Protein AF-A0A9D7M209-F1 (afdb_monomer_lite)

Radius of gyration: 12.23 Å; chains: 1; bounding box: 39×22×30 Å

pLDDT: mean 94.32, std 10.19, range [43.59, 98.62]

Sequence (82 aa):
MMRQEGFTQLDNSNPKLALEIFELNVIAYPESAKAIQGLAEGYMETENELALKYFKESLRLNSDNPFVNDMIGKLTSEYAIC

Structure (mmCIF, N/CA/C/O backbone):
data_AF-A0A9D7M209-F1
#
_entry.id   AF-A0A9D7M209-F1
#
loop_
_atom_site.group_PDB
_atom_site.id
_atom_site.type_symbol
_atom_site.label_atom_id
_atom_site.label_alt_id
_atom_site.label_comp_id
_atom_site.label_asym_id
_atom_site.label_entity_id
_atom_site.label_seq_id
_atom_site.pdbx_PDB_ins_code
_atom_site.Cartn_x
_atom_site.Cartn_y
_atom_site.Cartn_z
_atom_site.occupancy
_atom_site.B_iso_or_equiv
_atom_site.auth_seq_id
_atom_site.auth_comp_id
_atom_site.auth_asym_id
_atom_site.auth_atom_id
_atom_site.pdbx_PDB_model_num
ATOM 1 N N . MET A 1 1 ? 13.087 0.266 0.873 1.00 84.31 1 MET A N 1
ATOM 2 C CA . MET A 1 1 ? 13.361 1.188 1.991 1.00 84.31 1 MET A CA 1
ATOM 3 C C . MET A 1 1 ? 12.151 2.075 2.258 1.00 84.31 1 MET A C 1
ATOM 5 O O . MET A 1 1 ? 11.448 1.761 3.200 1.00 84.31 1 MET A O 1
ATOM 9 N N . MET A 1 2 ? 11.806 3.047 1.397 1.00 92.25 2 MET A N 1
ATOM 10 C CA . MET A 1 2 ? 10.667 3.962 1.646 1.00 92.25 2 MET A CA 1
ATOM 11 C C . MET A 1 2 ? 9.330 3.246 1.871 1.00 92.25 2 MET A C 1
ATOM 13 O O . MET A 1 2 ? 8.675 3.494 2.870 1.00 92.25 2 MET A O 1
ATOM 17 N N . ARG A 1 3 ? 8.957 2.284 1.011 1.00 93.88 3 ARG A N 1
ATOM 18 C CA . ARG A 1 3 ? 7.720 1.505 1.215 1.00 93.88 3 ARG A CA 1
ATOM 19 C C . ARG A 1 3 ? 7.671 0.816 2.587 1.00 93.88 3 ARG A C 1
ATOM 21 O O . ARG A 1 3 ? 6.627 0.815 3.214 1.00 93.88 3 ARG A O 1
ATOM 28 N N . GLN A 1 4 ? 8.777 0.222 3.036 1.00 97.25 4 GLN A N 1
ATOM 29 C CA . GLN A 1 4 ? 8.829 -0.462 4.333 1.00 97.25 4 GLN A CA 1
ATOM 30 C C . GLN A 1 4 ? 8.678 0.532 5.485 1.00 97.25 4 GLN A C 1
ATOM 32 O O . GLN A 1 4 ? 7.886 0.283 6.381 1.00 97.25 4 GLN A O 1
ATOM 37 N N . GLU A 1 5 ? 9.385 1.660 5.415 1.00 97.81 5 GLU A N 1
ATOM 38 C CA . GLU A 1 5 ? 9.290 2.725 6.416 1.00 97.81 5 GLU A CA 1
ATOM 39 C C . GLU A 1 5 ? 7.871 3.301 6.496 1.00 97.81 5 GLU A C 1
ATOM 41 O O . GLU A 1 5 ? 7.353 3.494 7.589 1.00 97.81 5 GLU A O 1
ATOM 46 N N . GLY A 1 6 ? 7.196 3.483 5.356 1.00 97.88 6 GLY A N 1
ATOM 47 C CA . GLY A 1 6 ? 5.790 3.886 5.332 1.00 97.88 6 GLY A CA 1
ATOM 48 C C . GLY A 1 6 ? 4.898 2.924 6.125 1.00 97.88 6 GLY A C 1
ATOM 49 O O . GLY A 1 6 ? 4.145 3.368 6.985 1.00 97.88 6 GLY A O 1
ATOM 50 N N . PHE A 1 7 ? 5.042 1.606 5.930 1.00 97.88 7 PHE A N 1
ATOM 51 C CA . PHE A 1 7 ? 4.308 0.619 6.739 1.00 97.88 7 PHE A CA 1
ATOM 52 C C . PHE A 1 7 ? 4.701 0.646 8.215 1.00 97.88 7 PHE A C 1
ATOM 54 O O . PHE A 1 7 ? 3.824 0.580 9.064 1.00 97.88 7 PHE A O 1
ATOM 61 N N . THR A 1 8 ? 5.984 0.825 8.539 1.00 98.38 8 THR A N 1
ATOM 62 C CA . THR A 1 8 ? 6.420 0.998 9.933 1.00 98.38 8 THR A CA 1
ATOM 63 C C . THR A 1 8 ? 5.735 2.195 10.598 1.00 98.38 8 THR A C 1
ATOM 65 O O . THR A 1 8 ? 5.386 2.129 11.774 1.00 98.38 8 THR A O 1
ATOM 68 N N . GLN A 1 9 ? 5.489 3.282 9.865 1.00 98.25 9 GLN A N 1
ATOM 69 C CA . GLN A 1 9 ? 4.740 4.419 10.398 1.00 98.25 9 GLN A CA 1
ATOM 70 C C . GLN A 1 9 ? 3.241 4.132 10.543 1.00 98.25 9 GLN A C 1
ATOM 72 O O . GLN A 1 9 ? 2.650 4.598 11.515 1.00 98.25 9 GLN A O 1
ATOM 77 N N . LEU A 1 10 ? 2.637 3.327 9.661 1.00 97.56 10 LEU A N 1
ATOM 78 C CA . LEU A 1 10 ? 1.267 2.835 9.869 1.00 97.56 10 LEU A CA 1
ATOM 79 C C . LEU A 1 10 ? 1.165 1.984 11.141 1.00 97.56 10 LEU A C 1
ATOM 81 O O . LEU A 1 10 ? 0.311 2.256 11.981 1.00 97.56 10 LEU A O 1
ATOM 85 N N . ASP A 1 11 ? 2.090 1.040 11.338 1.00 97.50 11 ASP A N 1
ATOM 86 C CA . ASP A 1 11 ? 2.145 0.188 12.536 1.00 97.50 11 ASP A CA 1
ATOM 87 C C . ASP A 1 11 ? 2.300 1.021 13.823 1.00 97.50 11 ASP A C 1
ATOM 89 O O . ASP A 1 11 ? 1.737 0.695 14.869 1.00 97.50 11 ASP A O 1
ATOM 93 N N . ASN A 1 12 ? 3.016 2.145 13.737 1.00 97.75 12 ASN A N 1
ATOM 94 C CA . ASN A 1 12 ? 3.188 3.105 14.828 1.00 97.75 12 ASN A CA 1
ATOM 95 C C . ASN A 1 12 ? 2.017 4.097 14.982 1.00 97.75 12 ASN A C 1
ATOM 97 O O . ASN A 1 12 ? 2.142 5.059 15.738 1.00 97.75 12 ASN A O 1
ATOM 101 N N . SER A 1 13 ? 0.885 3.889 14.296 1.00 96.62 13 SER A N 1
ATOM 102 C CA . SER A 1 13 ? -0.288 4.781 14.315 1.00 96.62 13 SER A CA 1
ATOM 103 C C . SER A 1 13 ? 0.003 6.215 13.839 1.00 96.62 13 SER A C 1
ATOM 105 O O . SER A 1 13 ? -0.637 7.170 14.282 1.00 96.62 13 SER A O 1
ATOM 107 N N . ASN A 1 14 ? 0.944 6.371 12.902 1.00 97.38 14 ASN A N 1
ATOM 108 C CA . ASN A 1 14 ? 1.343 7.647 12.299 1.00 97.38 14 ASN A CA 1
ATOM 109 C C . ASN A 1 14 ? 0.957 7.724 10.804 1.00 97.38 14 ASN A C 1
ATOM 111 O O . ASN A 1 14 ? 1.838 7.873 9.947 1.00 97.38 14 ASN A O 1
ATOM 115 N N . PRO A 1 15 ? -0.342 7.677 10.446 1.00 95.81 15 PRO A N 1
ATOM 116 C CA . PRO A 1 15 ? -0.776 7.597 9.049 1.00 95.81 15 PRO A CA 1
ATOM 117 C C . PRO A 1 15 ? -0.358 8.810 8.213 1.00 95.81 15 PRO A C 1
ATOM 119 O O . PRO A 1 15 ? -0.005 8.666 7.047 1.00 95.81 15 PRO A O 1
ATOM 122 N N . LYS A 1 16 ? -0.295 10.004 8.816 1.00 96.50 16 LYS A N 1
ATOM 123 C CA . LYS A 1 16 ? 0.163 11.212 8.119 1.00 96.50 16 LYS A CA 1
ATOM 124 C C . LYS A 1 16 ? 1.613 11.090 7.635 1.00 96.50 16 LYS A C 1
ATOM 126 O O . LYS A 1 16 ? 1.896 11.381 6.479 1.00 96.50 16 LYS A O 1
ATOM 131 N N . LEU A 1 17 ? 2.521 10.645 8.506 1.00 97.75 17 LEU A N 1
ATOM 132 C CA . LEU A 1 17 ? 3.931 10.488 8.139 1.00 97.75 17 LEU A CA 1
ATOM 133 C C . LEU A 1 17 ? 4.113 9.340 7.138 1.00 97.75 17 LEU A C 1
ATOM 135 O O . LEU A 1 17 ? 4.902 9.457 6.205 1.00 97.75 17 LEU A O 1
ATOM 139 N N . ALA A 1 18 ? 3.355 8.253 7.300 1.00 98.44 18 ALA A N 1
ATOM 140 C CA . ALA A 1 18 ? 3.345 7.160 6.336 1.00 98.44 18 ALA A CA 1
ATOM 141 C C . ALA A 1 18 ? 2.964 7.646 4.929 1.00 98.44 18 ALA A C 1
ATOM 143 O O . ALA A 1 18 ? 3.667 7.328 3.969 1.00 98.44 18 ALA A O 1
ATOM 144 N N . LEU A 1 19 ? 1.904 8.456 4.813 1.00 98.31 19 LEU A N 1
ATOM 145 C CA . LEU A 1 19 ? 1.476 9.053 3.547 1.00 98.31 19 LEU A CA 1
ATOM 146 C C . LEU A 1 19 ? 2.571 9.920 2.925 1.00 98.31 19 LEU A C 1
ATOM 148 O O . LEU A 1 19 ? 2.898 9.707 1.762 1.00 98.31 19 LEU A O 1
ATOM 152 N N . GLU A 1 20 ? 3.211 10.804 3.696 1.00 98.25 20 GLU A N 1
ATOM 153 C CA . GLU A 1 20 ? 4.330 11.623 3.202 1.00 98.25 20 GLU A CA 1
ATOM 154 C C . GLU A 1 20 ? 5.466 10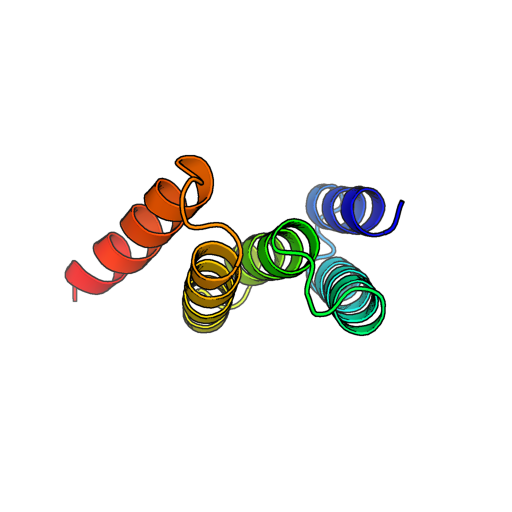.742 2.638 1.00 98.25 20 GLU A C 1
ATOM 156 O O . GLU A 1 20 ? 5.996 10.999 1.556 1.00 98.25 20 GLU A O 1
ATOM 161 N N . ILE A 1 21 ? 5.811 9.641 3.317 1.00 98.56 21 ILE A N 1
ATOM 162 C CA . ILE A 1 21 ? 6.834 8.695 2.842 1.00 98.56 21 ILE A CA 1
ATOM 163 C C . ILE A 1 21 ? 6.390 7.974 1.562 1.00 98.56 21 ILE A C 1
ATOM 165 O O . ILE A 1 21 ? 7.196 7.783 0.643 1.00 98.56 21 ILE A O 1
ATOM 169 N N . PHE A 1 22 ? 5.130 7.544 1.486 1.00 98.62 22 PHE A N 1
ATOM 170 C CA . PHE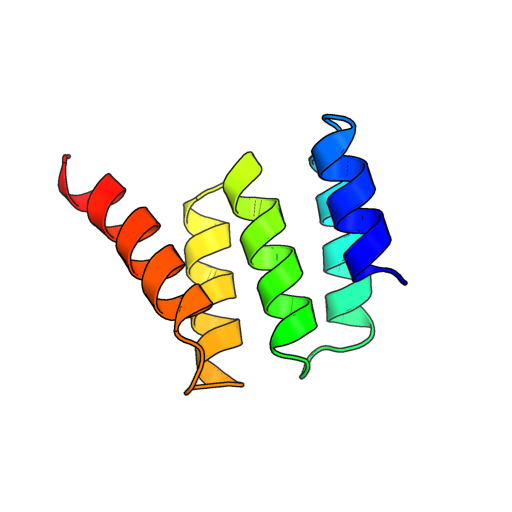 A 1 22 ? 4.602 6.879 0.300 1.00 98.62 22 PHE A CA 1
ATOM 171 C C . PHE A 1 22 ? 4.523 7.826 -0.902 1.00 98.62 22 PHE A C 1
ATOM 173 O O . PHE A 1 22 ? 4.889 7.419 -2.005 1.00 98.62 22 PHE A O 1
ATOM 180 N N . GLU A 1 23 ? 4.132 9.084 -0.699 1.00 98.38 23 GLU A N 1
ATOM 181 C CA . GLU A 1 23 ? 4.126 10.126 -1.730 1.00 98.38 23 GLU A CA 1
ATOM 182 C C . GLU A 1 23 ? 5.536 10.370 -2.273 1.00 98.38 23 GLU A C 1
ATOM 184 O O . GLU A 1 23 ? 5.739 10.337 -3.488 1.00 98.38 23 GLU A O 1
ATOM 189 N N . LEU A 1 24 ? 6.540 10.506 -1.399 1.00 98.44 24 LEU A N 1
ATOM 190 C CA . LEU A 1 24 ? 7.943 10.622 -1.816 1.00 98.44 24 LEU A CA 1
ATOM 191 C C . LEU A 1 24 ? 8.406 9.405 -2.625 1.00 98.44 24 LEU A C 1
ATOM 193 O O . LEU A 1 24 ? 9.145 9.546 -3.601 1.00 98.44 24 LEU A O 1
ATOM 197 N N . ASN A 1 25 ? 7.947 8.208 -2.260 1.00 98.38 25 ASN A N 1
ATOM 198 C CA . ASN A 1 25 ? 8.259 6.989 -2.997 1.00 98.38 25 ASN A CA 1
ATOM 199 C C . ASN A 1 25 ? 7.602 6.967 -4.389 1.00 98.38 25 ASN A C 1
ATOM 201 O O . ASN A 1 25 ? 8.221 6.494 -5.338 1.00 98.38 25 ASN A O 1
ATOM 205 N N . VAL A 1 26 ? 6.384 7.494 -4.538 1.00 98.44 26 VAL A N 1
ATOM 206 C CA . VAL A 1 26 ? 5.731 7.658 -5.849 1.00 98.44 26 VAL A CA 1
ATOM 207 C C . VAL A 1 26 ? 6.432 8.731 -6.680 1.00 98.44 26 VAL A C 1
ATOM 209 O O . VAL A 1 26 ? 6.687 8.501 -7.855 1.00 98.44 26 VAL A O 1
ATOM 212 N N . ILE A 1 27 ? 6.833 9.856 -6.082 1.00 98.12 27 ILE A N 1
ATOM 213 C CA . ILE A 1 27 ? 7.605 10.905 -6.770 1.00 98.12 27 ILE A CA 1
ATOM 214 C C . ILE A 1 27 ? 8.934 10.349 -7.301 1.00 98.12 27 ILE A C 1
ATOM 216 O O . ILE A 1 27 ? 9.323 10.644 -8.429 1.00 98.12 27 ILE A O 1
ATOM 220 N N . ALA A 1 28 ? 9.625 9.528 -6.506 1.00 97.94 28 ALA A N 1
ATOM 221 C CA . ALA A 1 28 ? 10.880 8.901 -6.911 1.00 97.94 28 ALA A CA 1
ATOM 222 C C . ALA A 1 28 ? 10.689 7.792 -7.963 1.00 97.94 28 ALA A C 1
ATOM 224 O O . ALA A 1 28 ? 11.584 7.562 -8.777 1.00 97.94 28 ALA A O 1
ATOM 225 N N . TYR A 1 29 ? 9.542 7.103 -7.951 1.00 97.50 29 TYR A N 1
ATOM 226 C CA . TYR A 1 29 ? 9.252 5.954 -8.813 1.00 97.50 29 TYR A CA 1
ATOM 227 C C . TYR A 1 29 ? 7.822 6.009 -9.386 1.00 97.50 29 TYR A C 1
ATOM 229 O O . TYR A 1 29 ? 7.001 5.143 -9.065 1.00 97.50 29 TYR A O 1
ATOM 237 N N . PRO A 1 30 ? 7.511 6.980 -10.264 1.00 97.12 30 PRO A N 1
ATOM 238 C CA . PRO A 1 30 ? 6.135 7.249 -10.697 1.00 97.12 30 PRO A CA 1
ATOM 239 C C . PRO A 1 30 ? 5.518 6.127 -11.542 1.00 97.12 30 PRO A C 1
ATOM 241 O O . PRO A 1 30 ? 4.305 5.978 -11.573 1.00 97.12 30 PRO A O 1
ATOM 244 N N . GLU A 1 31 ? 6.333 5.295 -12.193 1.00 96.75 31 GLU A N 1
ATOM 245 C CA . GLU A 1 31 ? 5.861 4.145 -12.984 1.00 96.75 31 GLU A CA 1
ATOM 246 C C . GLU A 1 31 ? 5.850 2.832 -12.181 1.00 96.75 31 GLU A C 1
ATOM 248 O O . GLU A 1 31 ? 5.538 1.760 -12.701 1.00 96.75 31 GLU A O 1
ATOM 253 N N . SER A 1 32 ? 6.194 2.880 -10.891 1.00 97.81 32 SER A N 1
ATOM 254 C CA . SER A 1 32 ? 6.193 1.698 -10.037 1.00 97.81 32 SER A CA 1
ATOM 255 C C . SER A 1 32 ? 4.793 1.428 -9.504 1.00 97.81 32 SER A C 1
ATOM 257 O O . SER A 1 32 ? 4.353 2.037 -8.525 1.00 97.81 32 SER A O 1
ATOM 259 N N . ALA A 1 33 ? 4.132 0.416 -10.073 1.00 97.94 33 ALA A N 1
ATOM 260 C CA . ALA A 1 33 ? 2.855 -0.086 -9.568 1.00 97.94 33 ALA A CA 1
ATOM 261 C C . ALA A 1 33 ? 2.907 -0.359 -8.056 1.00 97.94 33 ALA A C 1
ATOM 263 O O . ALA A 1 33 ? 1.954 -0.060 -7.346 1.00 97.94 33 ALA A O 1
ATOM 264 N N . LYS A 1 34 ? 4.041 -0.857 -7.540 1.00 97.62 34 LYS A N 1
ATOM 265 C CA . LYS A 1 34 ? 4.244 -1.152 -6.114 1.00 97.62 34 LYS A CA 1
ATOM 266 C C . LYS A 1 34 ? 4.424 0.101 -5.248 1.00 97.62 34 LYS A C 1
ATOM 268 O O . LYS A 1 34 ? 4.081 0.059 -4.063 1.00 97.62 34 LYS A O 1
ATOM 273 N N . ALA A 1 35 ? 4.973 1.189 -5.796 1.00 98.12 35 ALA A N 1
ATOM 274 C CA . ALA A 1 35 ? 5.039 2.473 -5.098 1.00 98.12 35 ALA A CA 1
ATOM 275 C C . ALA A 1 35 ? 3.636 3.075 -4.969 1.00 98.12 35 ALA A C 1
ATOM 277 O O . ALA A 1 35 ? 3.208 3.357 -3.853 1.00 98.12 35 ALA A O 1
ATOM 278 N N . ILE A 1 36 ? 2.894 3.137 -6.078 1.00 98.56 36 ILE A N 1
ATOM 279 C CA . ILE A 1 36 ? 1.510 3.631 -6.111 1.00 98.56 36 ILE A CA 1
ATOM 280 C C . ILE A 1 36 ? 0.590 2.756 -5.252 1.00 98.56 36 ILE A C 1
ATOM 282 O O . ILE A 1 36 ? -0.233 3.278 -4.509 1.00 98.56 36 ILE A O 1
ATOM 286 N N . GLN A 1 37 ? 0.774 1.431 -5.272 1.00 98.50 37 GLN A N 1
ATOM 287 C CA . GLN A 1 37 ? 0.043 0.516 -4.391 1.00 98.50 37 GLN A CA 1
ATOM 288 C C . GLN A 1 37 ? 0.278 0.849 -2.913 1.00 98.50 37 GLN A C 1
ATOM 290 O O . GLN A 1 37 ? -0.654 0.812 -2.126 1.00 98.50 37 GLN A O 1
ATOM 295 N N . GLY A 1 38 ? 1.515 1.188 -2.532 1.00 97.94 38 GLY A N 1
ATOM 296 C CA . GLY A 1 38 ? 1.840 1.534 -1.145 1.00 97.94 38 GLY A CA 1
ATOM 297 C C . GLY A 1 38 ? 1.156 2.822 -0.704 1.00 97.94 38 GLY A C 1
ATOM 298 O O . GLY A 1 38 ? 0.633 2.882 0.401 1.00 97.94 38 GLY A O 1
ATOM 299 N N . LEU A 1 39 ? 1.089 3.811 -1.597 1.00 98.56 39 LEU A N 1
ATOM 300 C CA . LEU A 1 39 ? 0.319 5.028 -1.362 1.00 98.56 39 LEU A CA 1
ATOM 301 C C . LEU A 1 39 ? -1.182 4.733 -1.223 1.00 98.56 39 LEU A C 1
ATOM 303 O O . LEU A 1 39 ? -1.822 5.252 -0.315 1.00 98.56 39 LEU A O 1
ATOM 307 N N . ALA A 1 40 ? -1.730 3.861 -2.072 1.00 98.31 40 ALA A N 1
ATOM 308 C CA . ALA A 1 40 ? -3.124 3.434 -1.984 1.00 98.31 40 ALA A CA 1
ATOM 309 C C . ALA A 1 40 ? -3.439 2.732 -0.652 1.00 98.31 40 ALA A C 1
ATOM 311 O O . ALA A 1 40 ? -4.433 3.064 -0.015 1.00 98.31 40 ALA A O 1
ATOM 312 N N . GLU A 1 41 ? -2.573 1.811 -0.215 1.00 97.75 41 GLU A N 1
ATOM 313 C CA . GLU A 1 41 ? -2.659 1.156 1.097 1.00 97.75 41 GLU A CA 1
ATOM 314 C C . GLU A 1 41 ? -2.593 2.187 2.235 1.00 97.75 41 GLU A C 1
ATOM 316 O O . GLU A 1 41 ? -3.399 2.118 3.153 1.00 97.75 41 GLU A O 1
ATOM 321 N N . GLY A 1 42 ? -1.713 3.191 2.149 1.00 97.69 42 GLY A N 1
ATOM 322 C CA . GLY A 1 42 ? -1.652 4.280 3.130 1.00 97.69 42 GLY A CA 1
ATOM 323 C C . GLY A 1 42 ? -2.942 5.100 3.214 1.00 97.69 42 GLY A C 1
ATOM 324 O O . GLY A 1 42 ? -3.399 5.408 4.311 1.00 97.69 42 GLY A O 1
ATOM 325 N N . TYR A 1 43 ? -3.571 5.414 2.078 1.00 98.19 43 TYR A N 1
ATOM 326 C CA . TYR A 1 43 ? -4.845 6.138 2.072 1.00 98.19 43 TYR A CA 1
ATOM 327 C C . TYR A 1 43 ? -6.021 5.308 2.595 1.00 98.19 43 TYR A C 1
ATOM 329 O O . TYR A 1 43 ? -7.025 5.904 2.970 1.00 98.19 43 TYR A O 1
ATOM 337 N N . MET A 1 44 ? -5.936 3.973 2.669 1.00 95.56 44 MET A N 1
ATOM 338 C CA . MET A 1 44 ? -7.001 3.178 3.307 1.00 95.56 44 MET A CA 1
ATOM 339 C C . MET A 1 44 ? -7.174 3.520 4.791 1.00 95.56 44 MET A C 1
ATOM 341 O O . MET A 1 44 ? -8.245 3.308 5.347 1.00 95.56 44 MET A O 1
ATOM 345 N N . GLU A 1 45 ? -6.142 4.077 5.424 1.00 94.25 45 GLU A N 1
ATOM 346 C CA . GLU A 1 45 ? -6.174 4.475 6.832 1.00 94.25 45 GLU A CA 1
ATOM 347 C C . GLU A 1 45 ? -6.788 5.869 7.049 1.00 94.25 45 GLU A C 1
ATOM 349 O O . GLU A 1 45 ? -7.044 6.263 8.187 1.00 94.25 45 GLU A O 1
ATOM 354 N N . THR A 1 46 ? -7.002 6.650 5.981 1.00 93.00 46 THR A N 1
ATOM 355 C CA . THR A 1 46 ? -7.424 8.057 6.097 1.00 93.00 46 THR A CA 1
ATOM 356 C C . THR A 1 46 ? -8.556 8.454 5.151 1.00 93.00 46 THR A C 1
ATOM 358 O O . THR A 1 46 ? -9.479 9.146 5.572 1.00 93.00 46 THR A O 1
ATOM 361 N N . GLU A 1 47 ? -8.489 8.067 3.874 1.00 95.6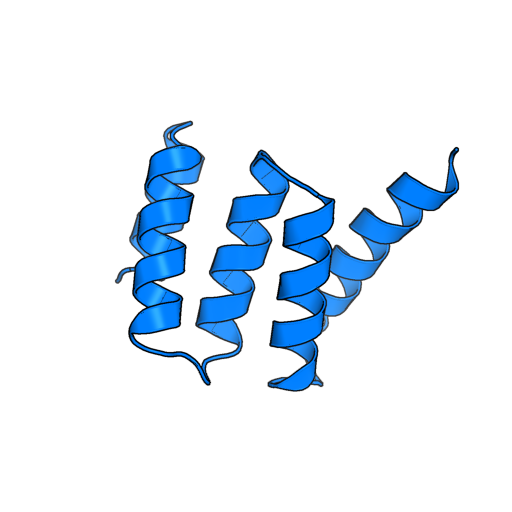9 47 GLU A N 1
ATOM 362 C CA . GLU A 1 47 ? -9.327 8.575 2.782 1.00 95.69 47 GLU A CA 1
ATOM 363 C C . GLU A 1 47 ? -9.610 7.482 1.728 1.00 95.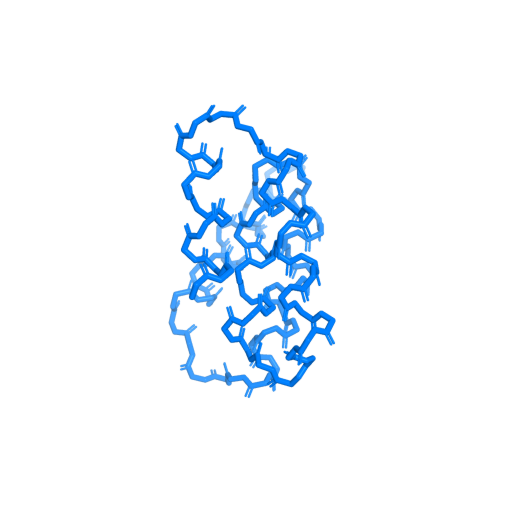69 47 GLU A C 1
ATOM 365 O O . GLU A 1 47 ? -8.928 7.374 0.703 1.00 95.69 47 GLU A O 1
ATOM 370 N N . ASN A 1 48 ? -10.670 6.692 1.941 1.00 95.12 48 ASN A N 1
ATOM 371 C CA . ASN A 1 48 ? -11.047 5.561 1.073 1.00 95.12 48 ASN A CA 1
ATOM 372 C C . ASN A 1 48 ? -11.227 5.929 -0.415 1.00 95.12 48 ASN A C 1
ATOM 374 O O . ASN A 1 48 ? -10.908 5.125 -1.295 1.00 95.12 48 ASN A O 1
ATOM 378 N N . GLU A 1 49 ? -11.688 7.146 -0.725 1.00 95.69 49 GLU A N 1
ATOM 379 C CA . GLU A 1 49 ? -11.825 7.617 -2.111 1.00 95.69 49 GLU A CA 1
ATOM 380 C C . GLU A 1 49 ? -10.463 7.740 -2.811 1.00 95.69 49 GLU A C 1
ATOM 382 O O . GLU A 1 49 ? -10.304 7.324 -3.966 1.00 95.69 49 GLU A O 1
ATOM 387 N N . LEU A 1 50 ? -9.456 8.263 -2.100 1.00 97.31 50 LEU A N 1
ATOM 388 C CA . LEU A 1 50 ? -8.087 8.359 -2.602 1.00 97.31 50 LEU A CA 1
ATOM 389 C C . LEU A 1 50 ? -7.436 6.981 -2.691 1.00 97.31 50 LEU A C 1
ATOM 391 O O . LEU A 1 50 ? -6.793 6.687 -3.701 1.00 97.31 50 LEU A O 1
ATOM 395 N N . ALA A 1 51 ? -7.665 6.106 -1.709 1.00 98.19 51 ALA A N 1
ATOM 396 C CA . ALA A 1 51 ? -7.203 4.721 -1.768 1.00 98.19 51 ALA A CA 1
ATOM 397 C C . ALA A 1 51 ? -7.700 4.030 -3.048 1.00 98.19 51 ALA A C 1
ATOM 399 O O . ALA A 1 51 ? -6.909 3.483 -3.819 1.00 98.19 51 ALA A O 1
ATOM 400 N N . LEU A 1 52 ? -9.001 4.137 -3.344 1.00 98.12 52 LEU A N 1
ATOM 401 C CA . LEU A 1 52 ? -9.601 3.552 -4.543 1.00 98.12 52 LEU A CA 1
ATOM 402 C C . LEU A 1 52 ? -9.006 4.132 -5.833 1.00 98.12 52 LEU A C 1
ATOM 404 O O . LEU A 1 52 ? -8.742 3.384 -6.781 1.00 98.12 52 LEU A O 1
ATOM 408 N N . LYS A 1 53 ? -8.793 5.452 -5.884 1.00 98.06 53 LYS A N 1
ATOM 409 C CA . LYS A 1 53 ? -8.154 6.123 -7.024 1.00 98.06 53 LYS A CA 1
ATOM 410 C C . LYS A 1 53 ? -6.766 5.533 -7.298 1.00 98.06 53 LYS A C 1
ATOM 412 O O . LYS A 1 53 ? -6.501 5.125 -8.429 1.00 98.06 53 LYS A O 1
ATOM 417 N N . TYR A 1 54 ? -5.910 5.445 -6.282 1.00 98.50 54 TYR A N 1
ATOM 418 C CA . TYR A 1 54 ? -4.533 4.981 -6.459 1.00 98.50 54 TYR A CA 1
ATOM 419 C C . TYR A 1 54 ? -4.426 3.464 -6.653 1.00 98.50 54 TYR A C 1
ATOM 421 O O . TYR A 1 54 ? -3.575 3.012 -7.417 1.00 98.50 54 TYR A O 1
ATOM 429 N N . PHE A 1 55 ? -5.322 2.652 -6.081 1.00 98.44 55 PHE A N 1
ATOM 430 C CA . PHE A 1 55 ? -5.378 1.226 -6.420 1.00 98.44 55 PHE A CA 1
ATOM 431 C C . PHE A 1 55 ? -5.706 1.003 -7.897 1.00 98.44 55 PHE A C 1
ATOM 433 O O . PHE A 1 55 ? -5.047 0.196 -8.553 1.00 98.44 55 PHE A O 1
ATOM 440 N N . LYS A 1 56 ? -6.669 1.749 -8.456 1.00 98.06 56 LYS A N 1
ATOM 441 C CA . LYS A 1 56 ? -6.981 1.690 -9.895 1.00 98.06 56 LYS A CA 1
ATOM 442 C C . LYS A 1 56 ? -5.790 2.105 -10.760 1.00 98.06 56 LYS A C 1
ATOM 444 O O . LYS A 1 56 ? -5.560 1.510 -11.811 1.00 98.06 56 LYS A O 1
ATOM 449 N N . GLU A 1 57 ? -5.029 3.104 -10.325 1.00 98.19 57 GLU A N 1
ATOM 450 C CA . GLU A 1 57 ? -3.811 3.538 -11.012 1.00 98.19 57 GLU A CA 1
ATOM 451 C C . GLU A 1 57 ? -2.710 2.467 -10.966 1.00 98.19 57 GLU A C 1
ATOM 453 O O . GLU A 1 57 ? -2.156 2.113 -12.007 1.00 98.19 57 GLU A O 1
ATOM 458 N N . SER A 1 58 ? -2.460 1.875 -9.794 1.00 98.25 58 SER A N 1
ATOM 459 C CA . SER A 1 58 ? -1.524 0.755 -9.632 1.00 98.25 58 SER A CA 1
ATOM 460 C C . SER A 1 58 ? -1.904 -0.437 -10.518 1.00 98.25 58 SER A C 1
ATOM 462 O O . SER A 1 58 ? -1.048 -0.983 -11.214 1.00 98.25 58 SER A O 1
ATOM 464 N N . LEU A 1 59 ? -3.194 -0.792 -10.566 1.00 97.94 59 LEU A N 1
ATOM 465 C CA . LEU A 1 59 ? -3.710 -1.876 -11.405 1.00 97.94 59 LEU A CA 1
ATOM 466 C C . LEU A 1 59 ? -3.543 -1.585 -12.903 1.00 97.94 59 LEU A C 1
ATOM 468 O O . LEU A 1 59 ? -3.293 -2.491 -13.690 1.00 97.94 59 LEU A O 1
ATOM 472 N N . ARG A 1 60 ? -3.638 -0.318 -13.320 1.00 97.62 60 ARG A N 1
ATOM 473 C CA . ARG A 1 60 ? -3.365 0.084 -14.709 1.00 97.62 60 ARG A CA 1
ATOM 474 C C . ARG A 1 60 ? -1.920 -0.195 -15.130 1.00 97.62 60 ARG A 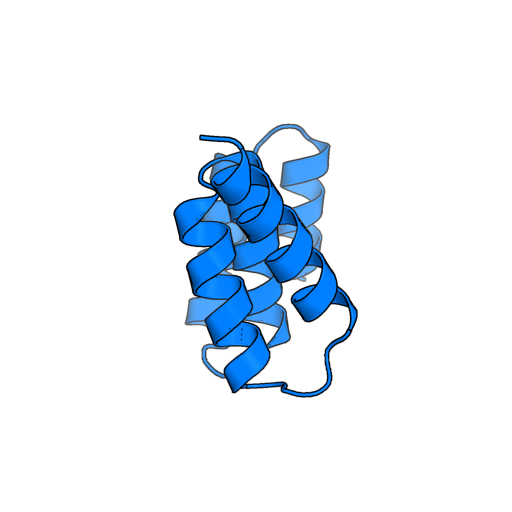C 1
ATOM 476 O O . ARG A 1 60 ? -1.689 -0.474 -16.302 1.00 97.62 60 ARG A O 1
ATOM 483 N N . LEU A 1 61 ? -0.970 -0.086 -14.200 1.00 96.69 61 LEU A N 1
ATOM 484 C CA . LEU A 1 61 ? 0.455 -0.346 -14.439 1.00 96.69 61 LEU A CA 1
ATOM 485 C C . LEU A 1 61 ? 0.825 -1.823 -14.253 1.00 96.69 61 LEU A C 1
ATOM 487 O O . LEU A 1 61 ? 1.752 -2.309 -14.895 1.00 96.69 61 LEU A O 1
ATOM 491 N N . ASN A 1 62 ? 0.104 -2.537 -13.389 1.00 96.00 62 ASN A N 1
ATOM 492 C CA . ASN A 1 62 ? 0.228 -3.976 -13.203 1.00 96.00 62 ASN A CA 1
ATOM 493 C C . ASN A 1 62 ? -1.161 -4.623 -13.150 1.00 96.00 62 ASN A C 1
ATOM 495 O O . ASN A 1 62 ? -1.749 -4.757 -12.076 1.00 96.00 62 ASN A O 1
ATOM 499 N N . SER A 1 63 ? -1.667 -5.030 -14.315 1.00 92.81 63 SER A N 1
ATOM 500 C CA . SER A 1 63 ? -3.023 -5.567 -14.467 1.00 92.81 63 SER A CA 1
ATOM 501 C C . SER A 1 63 ? -3.234 -6.929 -13.806 1.00 92.81 63 SER A C 1
ATOM 503 O O . SER A 1 63 ? -4.375 -7.299 -13.539 1.00 92.81 63 SER A O 1
ATOM 505 N N . ASP A 1 64 ? -2.158 -7.672 -13.535 1.00 95.19 64 ASP A N 1
ATOM 506 C CA . ASP A 1 64 ? -2.199 -8.970 -12.859 1.00 95.19 64 ASP A CA 1
ATOM 507 C C . ASP A 1 64 ? -1.780 -8.820 -11.390 1.00 95.19 64 ASP A C 1
ATOM 509 O O . ASP A 1 64 ? -0.669 -9.157 -10.973 1.00 95.19 64 ASP A O 1
ATOM 513 N N . ASN A 1 65 ? -2.669 -8.215 -10.600 1.00 95.88 65 ASN A N 1
ATOM 514 C CA . ASN A 1 65 ? -2.459 -8.015 -9.171 1.00 95.88 65 ASN A CA 1
ATOM 515 C C . ASN A 1 65 ? -3.722 -8.385 -8.372 1.00 95.88 65 ASN A C 1
ATOM 517 O O . ASN A 1 65 ? -4.569 -7.523 -8.115 1.00 95.88 65 ASN A O 1
ATOM 521 N N . PRO A 1 66 ? -3.863 -9.662 -7.965 1.00 97.00 66 PRO A N 1
ATOM 522 C CA . PRO A 1 66 ? -5.024 -10.142 -7.214 1.00 97.00 66 PRO A CA 1
ATOM 523 C C . PRO A 1 66 ? -5.274 -9.360 -5.922 1.00 97.00 66 PRO A C 1
ATOM 525 O O . PRO A 1 66 ? -6.413 -9.025 -5.621 1.00 97.00 66 PRO A O 1
ATOM 528 N N . PHE A 1 67 ? -4.210 -8.978 -5.208 1.00 96.62 67 PHE A N 1
ATOM 529 C CA . PHE A 1 67 ? -4.327 -8.181 -3.986 1.00 96.62 67 PHE A CA 1
ATOM 530 C C . PHE A 1 67 ? -5.000 -6.827 -4.246 1.00 96.62 67 PHE A C 1
ATOM 532 O O . PHE A 1 67 ? -5.890 -6.421 -3.503 1.00 96.62 67 PHE A O 1
ATOM 539 N N . VAL A 1 68 ? -4.602 -6.132 -5.314 1.00 97.69 68 VAL A N 1
ATOM 540 C CA . VAL A 1 68 ? -5.193 -4.832 -5.666 1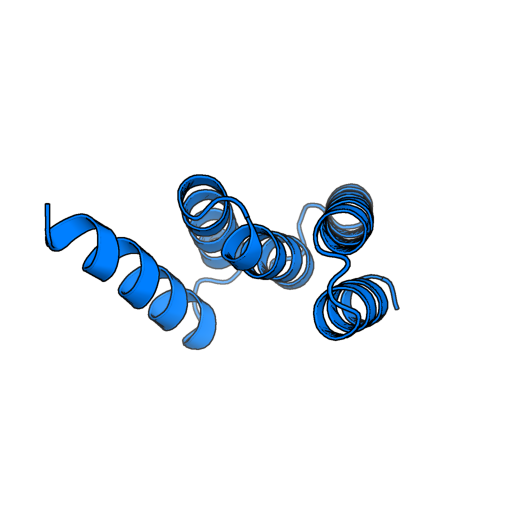.00 97.69 68 VAL A CA 1
ATOM 541 C C . VAL A 1 68 ? -6.650 -4.987 -6.092 1.00 97.69 68 VAL A C 1
ATOM 543 O O . VAL A 1 68 ? -7.484 -4.183 -5.680 1.00 97.69 68 VAL A O 1
ATOM 546 N N . ASN A 1 69 ? -6.976 -6.032 -6.858 1.00 97.06 69 ASN A N 1
ATOM 547 C CA . ASN A 1 69 ? -8.362 -6.340 -7.215 1.00 97.06 69 ASN A CA 1
ATOM 548 C C . ASN A 1 69 ? -9.229 -6.576 -5.970 1.00 97.06 69 ASN A C 1
ATOM 550 O O . ASN A 1 69 ? -10.322 -6.015 -5.875 1.00 97.06 69 ASN A O 1
ATOM 554 N N . ASP A 1 70 ? -8.721 -7.321 -4.987 1.00 97.19 70 ASP A N 1
ATOM 555 C CA . ASP A 1 70 ? -9.421 -7.557 -3.724 1.00 97.19 70 ASP A CA 1
ATOM 556 C C . ASP A 1 70 ? -9.639 -6.255 -2.938 1.00 97.19 70 ASP A C 1
ATOM 558 O O . ASP A 1 70 ? -10.725 -6.041 -2.398 1.00 97.19 70 ASP A O 1
ATOM 562 N N . MET A 1 71 ? -8.645 -5.358 -2.880 1.00 96.94 71 MET A N 1
ATOM 563 C CA . MET A 1 71 ? -8.792 -4.072 -2.177 1.00 96.94 71 MET A CA 1
ATOM 564 C C . MET A 1 71 ? -9.804 -3.155 -2.867 1.00 96.94 71 MET A C 1
ATOM 566 O O . MET A 1 71 ? -10.633 -2.541 -2.197 1.00 96.94 71 MET A O 1
ATOM 570 N N . ILE A 1 72 ? -9.803 -3.106 -4.202 1.00 96.94 72 ILE A N 1
ATOM 571 C CA . ILE A 1 72 ? -10.825 -2.388 -4.978 1.00 96.94 72 ILE A CA 1
ATOM 572 C C . ILE A 1 72 ? -12.214 -2.970 -4.691 1.00 96.94 72 ILE A C 1
ATOM 574 O O . ILE A 1 72 ? -13.163 -2.210 -4.485 1.00 96.94 72 ILE A O 1
ATOM 578 N N . GLY A 1 73 ? -12.339 -4.299 -4.641 1.00 96.12 73 GLY A N 1
ATOM 579 C CA . GLY A 1 73 ? -13.581 -4.984 -4.285 1.00 96.12 73 GLY A CA 1
ATOM 580 C C . GLY A 1 73 ? -14.090 -4.578 -2.901 1.00 96.12 73 GLY A C 1
ATOM 581 O O . GLY A 1 73 ? -15.242 -4.172 -2.774 1.00 96.12 73 GLY A O 1
ATOM 582 N N . LYS A 1 74 ? -13.219 -4.595 -1.885 1.00 94.94 74 LYS A N 1
ATOM 583 C CA . LYS A 1 74 ? -13.555 -4.156 -0.519 1.00 94.94 74 LYS A CA 1
ATOM 584 C C . LYS A 1 74 ? -14.045 -2.710 -0.491 1.00 94.94 74 LYS A C 1
ATOM 586 O O . LYS A 1 74 ? -15.174 -2.471 -0.069 1.00 94.94 74 LYS A O 1
ATOM 591 N N . LEU A 1 75 ? -13.246 -1.785 -1.026 1.00 94.19 75 LEU A N 1
ATOM 592 C CA . LEU A 1 75 ? -13.561 -0.355 -1.031 1.00 94.19 75 LEU A CA 1
ATOM 593 C C . LEU A 1 75 ? -14.875 -0.074 -1.767 1.00 94.19 75 LEU A C 1
ATOM 595 O O . LEU A 1 75 ? -15.704 0.676 -1.277 1.00 94.19 75 LEU A O 1
ATOM 599 N N . THR A 1 76 ? -15.116 -0.701 -2.921 1.00 93.06 76 THR A N 1
ATOM 600 C CA . THR A 1 76 ? -16.358 -0.484 -3.689 1.00 93.06 76 THR A CA 1
ATOM 601 C C . THR A 1 76 ? -17.587 -1.142 -3.068 1.00 93.06 76 THR A C 1
ATOM 603 O O . THR A 1 76 ? -18.679 -0.589 -3.179 1.00 93.06 76 THR A O 1
ATOM 606 N N . SER A 1 77 ? -17.427 -2.282 -2.392 1.00 85.12 77 SER A N 1
ATOM 607 C CA . SER A 1 77 ? -18.524 -2.925 -1.665 1.00 85.12 77 SER A CA 1
ATOM 608 C C . SER A 1 77 ? -18.992 -2.103 -0.463 1.00 85.12 77 SER A C 1
ATOM 610 O O . SER A 1 77 ? -20.190 -2.056 -0.210 1.00 85.12 77 SER A O 1
ATOM 612 N N . GLU A 1 78 ? -18.085 -1.388 0.212 1.00 69.00 78 GLU A N 1
ATOM 613 C CA . GLU A 1 78 ? -18.426 -0.431 1.275 1.00 69.00 78 GLU A CA 1
ATOM 614 C C . GLU A 1 78 ? -19.303 0.720 0.763 1.00 69.00 78 GLU A C 1
ATOM 616 O O . GLU A 1 78 ? -20.274 1.089 1.419 1.00 69.00 78 GLU A O 1
ATOM 621 N N . TYR A 1 79 ? -19.034 1.235 -0.441 1.00 59.50 79 TYR A N 1
ATOM 622 C CA . TYR A 1 79 ? -19.861 2.279 -1.062 1.00 59.50 79 TYR A CA 1
ATOM 623 C C . TYR A 1 79 ? -21.227 1.779 -1.561 1.00 59.50 79 TYR A C 1
ATOM 625 O O . TYR A 1 79 ? -22.111 2.591 -1.824 1.00 59.50 79 TYR A O 1
ATOM 633 N N . ALA A 1 80 ? -21.427 0.465 -1.704 1.00 57.97 80 ALA A N 1
ATOM 634 C CA . ALA A 1 80 ? -22.680 -0.109 -2.201 1.00 57.97 80 ALA A CA 1
ATOM 635 C C . ALA A 1 80 ? -23.769 -0.261 -1.116 1.00 57.97 80 ALA A C 1
ATOM 637 O O . ALA A 1 80 ? -24.875 -0.698 -1.431 1.00 57.97 80 ALA A O 1
ATOM 638 N N . ILE A 1 81 ? -23.467 0.077 0.145 1.00 51.56 81 ILE A N 1
ATOM 639 C CA . ILE A 1 81 ? -24.386 -0.045 1.297 1.00 51.56 81 ILE A CA 1
ATOM 640 C C . ILE A 1 81 ? -25.061 1.306 1.640 1.00 51.56 81 ILE A C 1
ATOM 642 O O . ILE A 1 81 ? -25.728 1.421 2.666 1.00 51.56 81 ILE A O 1
ATOM 646 N N . CYS A 1 82 ? -24.909 2.336 0.800 1.00 43.59 82 CYS A N 1
ATOM 647 C CA . CYS A 1 82 ? -25.576 3.635 0.967 1.00 43.59 82 CYS A CA 1
ATOM 648 C C . CYS A 1 82 ? -26.923 3.712 0.238 1.00 43.59 82 CYS A C 1
ATOM 650 O O . CYS A 1 82 ? -26.969 3.372 -0.966 1.00 43.59 82 CYS A O 1
#

Secondary structure (DSSP, 8-state):
-HHHHHHHHHHTT-HHHHHHHHHHHHHH-TT-HHHHHHHHHHHTTT-HHHHHHHHHHHHHH-S--HHHHHHHHHHHHHHTT-

Foldseek 3Di:
DLLVVLVVCVVVVNLVVSLVSLVVQCVVPVLALVSLQSNLVSCVVPPLVSSLVSLVVSCVSPVPDVVSVVSNVVSVVVVVVD